Protein AF-B5JYF3-F1 (afdb_monomer_lite)

Sequence (81 aa):
MRHSRELSKLYREGIAECQNIAECGWRGRVSVAYEAEITPSAQPNPEISLPLSDYIRKRSQGGIEHKAEEQLELSIDGASQ

pLDDT: mean 71.32, std 13.21, range [39.88, 92.81]

Secondary structure (DSSP, 8-state):
----EEEETTEEEEEEE-S-TTT---EEEEEEE--------SS--TT--PPPPHHHHHHHHHHHHHHHHHHHHHHHHTT--

Radius of gyration: 29.37 Å; chains: 1; bounding box: 75×31×66 Å

Structure (mmCIF, N/CA/C/O backbone):
data_AF-B5JYF3-F1
#
_entry.id   AF-B5JYF3-F1
#
loop_
_atom_site.group_PDB
_atom_site.id
_atom_site.type_symbol
_atom_site.label_atom_id
_atom_site.label_alt_id
_atom_site.label_comp_id
_atom_site.label_asym_id
_atom_site.label_entity_id
_atom_site.label_seq_id
_atom_site.pdbx_PDB_ins_code
_atom_site.Cartn_x
_atom_site.Cartn_y
_atom_site.Cartn_z
_atom_site.occupancy
_atom_site.B_iso_or_equiv
_atom_site.auth_seq_id
_atom_site.auth_comp_id
_atom_site.auth_asym_id
_atom_site.auth_atom_id
_atom_site.pdbx_PDB_model_num
ATOM 1 N N . MET A 1 1 ? 13.443 11.411 -15.036 1.00 39.88 1 MET A N 1
ATOM 2 C CA . MET A 1 1 ? 12.023 11.063 -15.269 1.00 39.88 1 MET A CA 1
ATOM 3 C C . MET A 1 1 ? 11.273 12.324 -15.641 1.00 39.88 1 MET A C 1
ATOM 5 O O . MET A 1 1 ? 11.269 13.252 -14.843 1.00 39.88 1 MET A O 1
ATOM 9 N N . ARG A 1 2 ? 10.674 12.390 -16.832 1.00 50.97 2 ARG A N 1
ATOM 10 C CA . ARG A 1 2 ? 9.954 13.589 -17.280 1.00 50.97 2 ARG A CA 1
ATOM 11 C C . ARG A 1 2 ? 8.526 13.237 -17.685 1.00 50.97 2 ARG A C 1
ATOM 13 O O . ARG A 1 2 ? 8.190 13.349 -18.854 1.00 50.97 2 ARG A O 1
ATOM 20 N N . HIS A 1 3 ? 7.751 12.821 -16.681 1.00 50.34 3 HIS A N 1
ATOM 21 C CA . HIS A 1 3 ? 6.282 12.757 -16.549 1.00 50.34 3 HIS A CA 1
ATOM 22 C C . HIS A 1 3 ? 5.855 11.426 -15.920 1.00 50.34 3 HIS A C 1
ATOM 24 O O . HIS A 1 3 ? 5.998 10.361 -16.514 1.00 50.34 3 HIS A O 1
ATOM 30 N N . SER A 1 4 ? 5.317 11.514 -14.706 1.00 51.22 4 SER A N 1
ATOM 31 C CA . SER A 1 4 ? 4.574 10.458 -14.025 1.00 51.22 4 SER A CA 1
ATOM 32 C C . SER A 1 4 ? 3.132 10.939 -13.862 1.00 51.22 4 SER A C 1
ATOM 34 O O . SER A 1 4 ? 2.897 12.100 -13.528 1.00 51.22 4 SER A O 1
ATOM 36 N N . ARG A 1 5 ? 2.155 10.071 -14.132 1.00 56.28 5 ARG A N 1
ATOM 37 C CA . ARG A 1 5 ? 0.738 10.353 -13.876 1.00 56.28 5 ARG A CA 1
ATOM 38 C C . ARG A 1 5 ? 0.229 9.319 -12.882 1.00 56.28 5 ARG A C 1
ATOM 40 O O . ARG A 1 5 ? 0.297 8.123 -13.144 1.00 56.28 5 ARG A O 1
ATOM 47 N N . GLU A 1 6 ? -0.255 9.782 -11.736 1.00 55.62 6 GLU A N 1
ATOM 48 C CA . GLU A 1 6 ? -0.914 8.922 -10.753 1.00 55.62 6 GLU A CA 1
ATOM 49 C C . GLU A 1 6 ? -2.338 8.627 -11.243 1.00 55.62 6 GLU A C 1
ATOM 51 O O . GLU A 1 6 ? -3.114 9.553 -11.480 1.00 55.62 6 GLU A O 1
ATOM 56 N N . LEU A 1 7 ? -2.660 7.350 -11.474 1.00 58.78 7 LEU A N 1
ATOM 57 C CA . LEU A 1 7 ? -3.988 6.919 -11.932 1.00 58.78 7 LEU A CA 1
ATOM 58 C C . LEU A 1 7 ? -4.865 6.463 -10.752 1.00 58.78 7 LEU A C 1
ATOM 60 O O . LEU A 1 7 ? -6.079 6.639 -10.791 1.00 58.78 7 LEU A O 1
ATOM 64 N N . SER A 1 8 ? -4.256 5.946 -9.678 1.00 64.38 8 SER A N 1
ATOM 65 C CA . SER A 1 8 ? -4.852 5.787 -8.343 1.00 64.38 8 SER A CA 1
ATOM 66 C C . SER A 1 8 ? -3.735 5.771 -7.282 1.00 64.38 8 SER A C 1
ATOM 68 O O . SER A 1 8 ? -2.576 5.540 -7.628 1.00 64.38 8 SER A O 1
ATOM 70 N N . LYS A 1 9 ? -4.046 5.962 -5.986 1.00 65.81 9 LYS A N 1
ATOM 71 C CA . LYS A 1 9 ? -3.027 5.927 -4.906 1.00 65.81 9 LYS A CA 1
ATOM 72 C C . LYS A 1 9 ? -2.185 4.640 -4.893 1.00 65.81 9 LYS A C 1
ATOM 74 O O . LYS A 1 9 ? -1.063 4.655 -4.394 1.00 65.81 9 LYS A O 1
ATOM 79 N N . LEU A 1 10 ? -2.735 3.543 -5.417 1.00 67.12 10 LEU A N 1
ATOM 80 C CA . LEU A 1 10 ? -2.144 2.203 -5.383 1.00 67.12 10 LEU A CA 1
ATOM 81 C C . LEU A 1 10 ? -1.549 1.763 -6.726 1.00 67.12 10 LEU A C 1
ATOM 83 O O . LEU A 1 10 ? -0.791 0.797 -6.758 1.00 67.12 10 LEU A O 1
ATOM 87 N N . TYR A 1 11 ? -1.873 2.458 -7.820 1.00 67.00 11 TYR A N 1
ATOM 88 C CA . TYR A 1 11 ? -1.423 2.101 -9.161 1.00 67.00 11 TYR A CA 1
ATOM 89 C C . TYR A 1 11 ? -0.712 3.271 -9.839 1.00 67.00 11 TYR A C 1
ATOM 91 O O . TYR A 1 11 ? -1.293 4.334 -10.095 1.00 67.00 11 TYR A O 1
ATOM 99 N N . ARG A 1 12 ? 0.565 3.047 -10.163 1.00 74.00 12 ARG A N 1
ATOM 100 C CA . ARG A 1 12 ? 1.417 4.008 -10.869 1.00 74.00 12 ARG A CA 1
ATOM 101 C C . ARG A 1 12 ? 1.902 3.396 -12.173 1.00 74.00 12 ARG A C 1
ATOM 103 O O . ARG A 1 12 ? 2.476 2.310 -12.181 1.00 74.00 12 ARG A O 1
ATOM 110 N N . GLU A 1 13 ? 1.714 4.137 -13.259 1.00 81.06 13 GLU A N 1
ATOM 111 C CA . GLU A 1 13 ? 2.269 3.810 -14.569 1.00 81.06 13 GLU A CA 1
ATOM 112 C C . GLU A 1 13 ? 3.311 4.863 -14.969 1.00 81.06 13 GLU A C 1
ATOM 114 O O . GLU A 1 13 ? 3.114 6.067 -14.779 1.00 81.06 13 GLU A O 1
ATOM 119 N N . GLY A 1 14 ? 4.432 4.404 -15.522 1.00 83.00 14 GLY A N 1
ATOM 120 C CA . GLY A 1 14 ? 5.502 5.246 -16.036 1.00 83.00 14 GLY A CA 1
ATOM 121 C C . GLY A 1 14 ? 6.043 4.729 -17.364 1.00 83.00 14 GLY A C 1
ATOM 122 O O . GLY A 1 14 ? 5.926 3.552 -17.703 1.00 83.00 14 GLY A O 1
ATOM 123 N N . ILE A 1 15 ? 6.668 5.627 -18.117 1.00 86.00 15 ILE A N 1
ATOM 124 C CA . ILE A 1 15 ? 7.468 5.270 -19.286 1.00 86.00 15 ILE A CA 1
ATOM 125 C C . ILE A 1 15 ? 8.932 5.312 -18.869 1.00 86.00 15 ILE A C 1
ATOM 127 O O . ILE A 1 15 ? 9.408 6.332 -18.368 1.00 86.00 15 ILE A O 1
ATOM 131 N N . ALA A 1 16 ? 9.630 4.203 -19.079 1.00 83.94 16 ALA A N 1
ATOM 132 C CA . ALA A 1 16 ? 11.073 4.133 -18.950 1.00 83.94 16 ALA A CA 1
ATOM 133 C C . ALA A 1 16 ? 11.672 4.111 -20.356 1.00 83.94 16 ALA A C 1
ATOM 135 O O . ALA A 1 16 ? 11.309 3.282 -21.190 1.00 83.94 16 ALA A O 1
ATOM 136 N N . GLU A 1 17 ? 12.576 5.039 -20.626 1.00 86.06 17 GLU A N 1
ATOM 137 C CA . GLU A 1 17 ? 13.276 5.123 -21.901 1.00 86.06 17 GLU A CA 1
ATOM 138 C C . GLU A 1 17 ? 14.763 5.319 -21.636 1.00 86.06 17 GLU A C 1
ATOM 140 O O . GLU A 1 17 ? 15.151 6.110 -20.762 1.00 86.06 17 GLU A O 1
ATOM 145 N N . CYS A 1 18 ? 15.588 4.582 -22.378 1.00 85.00 18 CYS A N 1
ATOM 146 C CA . CYS A 1 18 ? 17.011 4.852 -22.375 1.00 85.00 18 CYS A CA 1
ATOM 147 C C . CYS A 1 18 ? 17.259 6.246 -22.962 1.00 85.00 18 CYS A C 1
ATOM 149 O O . CYS A 1 18 ? 16.722 6.614 -24.004 1.00 85.00 18 CYS A O 1
ATOM 151 N N . GLN A 1 19 ? 18.073 7.029 -22.256 1.00 82.94 19 GLN A N 1
ATOM 152 C CA . GLN A 1 19 ? 18.401 8.402 -22.641 1.00 82.94 19 GLN A CA 1
ATOM 153 C C . GLN A 1 19 ? 19.544 8.460 -23.668 1.00 82.94 19 GLN A C 1
ATOM 155 O O . GLN A 1 19 ? 19.648 9.432 -24.409 1.00 82.94 19 GLN A O 1
ATOM 160 N N . ASN A 1 20 ? 20.389 7.424 -23.732 1.00 82.69 20 ASN A N 1
ATOM 161 C CA . ASN A 1 20 ? 21.471 7.300 -24.707 1.00 82.69 20 ASN A CA 1
ATOM 162 C C . ASN A 1 20 ? 21.089 6.304 -25.810 1.00 82.69 20 ASN A C 1
ATOM 164 O O . ASN A 1 20 ? 21.457 5.132 -25.766 1.00 82.69 20 ASN A O 1
ATOM 168 N N . ILE A 1 21 ? 20.355 6.791 -26.809 1.00 72.62 21 ILE A N 1
ATOM 169 C CA . ILE A 1 21 ? 19.837 5.980 -27.922 1.00 72.62 21 ILE A CA 1
ATOM 170 C C . ILE A 1 21 ? 20.933 5.245 -28.711 1.00 72.62 21 ILE A C 1
ATOM 172 O O . ILE A 1 21 ? 20.658 4.189 -29.278 1.00 72.62 21 ILE A O 1
ATOM 176 N N . ALA A 1 22 ? 22.158 5.782 -28.744 1.00 78.69 22 ALA A N 1
ATOM 177 C CA . ALA A 1 22 ? 23.272 5.186 -29.479 1.00 78.69 22 ALA A CA 1
ATOM 178 C C . ALA A 1 22 ? 23.820 3.913 -28.806 1.00 78.69 22 ALA A C 1
ATOM 180 O O . ALA A 1 22 ? 24.389 3.064 -29.486 1.00 78.69 22 ALA A O 1
ATOM 181 N N . GLU A 1 23 ? 23.623 3.764 -27.493 1.00 82.19 23 GLU A N 1
ATOM 182 C CA . GLU A 1 23 ? 24.114 2.626 -26.701 1.00 82.19 23 GLU A CA 1
ATOM 183 C C . GLU A 1 23 ? 22.977 1.732 -26.187 1.00 82.19 23 GLU A C 1
ATOM 185 O O . GLU A 1 23 ? 23.141 0.518 -26.067 1.00 82.19 23 GLU A O 1
ATOM 190 N N . CYS A 1 24 ? 21.797 2.301 -25.925 1.00 69.19 24 CYS A N 1
ATOM 191 C CA . CYS A 1 24 ? 20.592 1.548 -25.618 1.00 69.19 24 CYS A CA 1
ATOM 192 C C . CYS A 1 24 ? 19.346 2.145 -26.296 1.00 69.19 24 CYS A C 1
ATOM 194 O O . CYS A 1 24 ? 18.891 3.240 -26.003 1.00 69.19 24 CYS A O 1
ATOM 196 N N . GLY A 1 25 ? 18.744 1.399 -27.222 1.00 84.75 25 GLY A N 1
ATOM 197 C CA . GLY A 1 25 ? 17.592 1.856 -28.016 1.00 84.75 25 GLY A CA 1
ATOM 198 C C . GLY A 1 25 ? 16.220 1.492 -27.440 1.00 84.75 25 GLY A C 1
ATOM 199 O O . GLY A 1 25 ? 15.237 1.468 -28.177 1.00 84.75 25 GLY A O 1
ATOM 200 N N . TRP A 1 26 ? 16.132 1.115 -26.163 1.00 84.81 26 TRP A N 1
ATOM 201 C CA . TRP A 1 26 ? 14.900 0.562 -25.601 1.00 84.81 26 TRP A CA 1
ATOM 202 C C . TRP A 1 26 ? 13.983 1.636 -25.006 1.00 84.81 26 TRP A C 1
ATOM 204 O O . TRP A 1 26 ? 14.416 2.621 -24.401 1.00 84.81 26 TRP A O 1
ATOM 214 N N . ARG A 1 27 ? 12.678 1.385 -25.130 1.00 88.12 27 ARG A N 1
ATOM 215 C CA . ARG A 1 27 ? 11.604 2.126 -24.470 1.00 88.12 27 ARG A CA 1
ATOM 216 C C . ARG A 1 27 ? 10.533 1.142 -24.023 1.00 88.12 27 ARG A C 1
ATOM 218 O O . ARG A 1 27 ? 10.077 0.325 -24.816 1.00 88.12 27 ARG A O 1
ATOM 225 N N . GLY A 1 28 ? 10.132 1.231 -22.762 1.00 82.94 28 GLY A N 1
ATOM 226 C CA . GLY A 1 28 ? 9.173 0.321 -22.149 1.00 82.94 28 GLY A CA 1
ATOM 227 C C . GLY A 1 28 ? 8.183 1.039 -21.241 1.00 82.94 28 GLY A C 1
ATOM 228 O O . GLY A 1 28 ? 8.434 2.140 -20.745 1.00 82.94 28 GLY A O 1
ATOM 229 N N . ARG A 1 29 ? 7.035 0.397 -21.021 1.00 88.19 29 ARG A N 1
ATOM 230 C CA . ARG A 1 29 ? 6.089 0.778 -19.966 1.00 88.19 29 ARG A CA 1
ATOM 231 C C . ARG A 1 29 ? 6.478 0.045 -18.689 1.00 88.19 29 ARG A C 1
ATOM 233 O O . ARG A 1 29 ? 6.758 -1.149 -18.732 1.00 88.19 29 ARG A O 1
ATOM 240 N N . VAL A 1 30 ? 6.473 0.756 -17.570 1.00 82.56 30 VAL A N 1
ATOM 241 C CA . VAL A 1 30 ? 6.664 0.190 -16.234 1.00 82.56 30 VAL A CA 1
ATOM 242 C C . VAL A 1 30 ? 5.401 0.457 -15.432 1.00 82.56 30 VAL A C 1
ATOM 244 O O . VAL A 1 30 ? 4.895 1.580 -15.418 1.00 82.56 30 VAL A O 1
ATOM 247 N N . SER A 1 31 ? 4.898 -0.574 -14.764 1.00 81.00 31 SER A N 1
ATOM 248 C CA . SER A 1 31 ? 3.768 -0.473 -13.845 1.00 81.00 31 SER A CA 1
ATOM 249 C 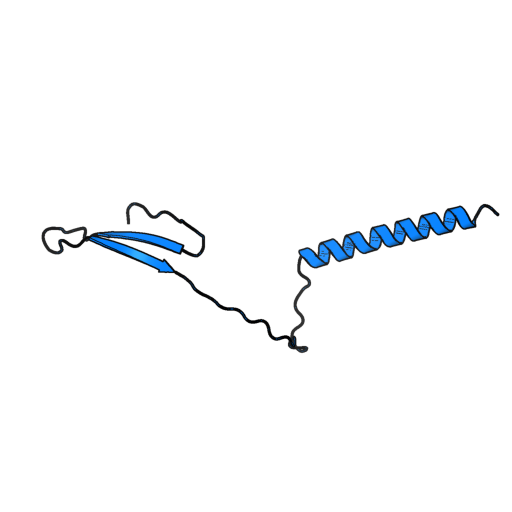C . SER A 1 31 ? 4.177 -1.002 -12.476 1.00 81.00 31 SER A C 1
ATOM 251 O O . SER A 1 31 ? 4.967 -1.940 -12.375 1.00 81.00 31 SER A O 1
ATOM 253 N N . VAL A 1 32 ? 3.676 -0.357 -11.426 1.00 79.25 32 VAL A N 1
ATOM 254 C CA . VAL A 1 32 ? 3.847 -0.795 -10.038 1.00 79.25 32 VAL A CA 1
ATOM 255 C C . VAL A 1 32 ? 2.463 -0.882 -9.413 1.00 79.25 32 VAL A C 1
ATOM 257 O O . VAL A 1 32 ? 1.710 0.097 -9.443 1.00 79.25 3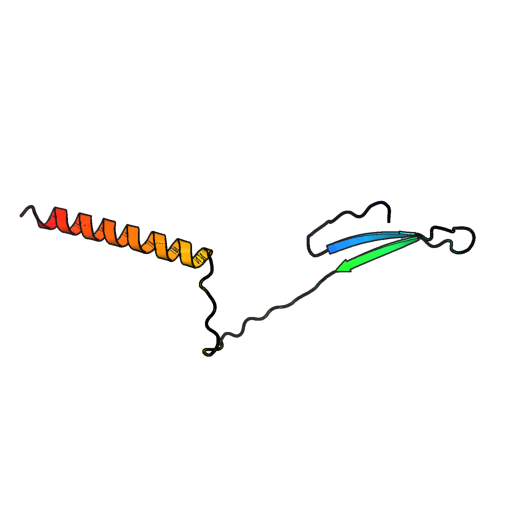2 VAL A O 1
ATOM 260 N N . ALA A 1 33 ? 2.145 -2.049 -8.856 1.00 77.50 33 ALA A N 1
ATOM 261 C CA . ALA A 1 33 ? 0.897 -2.330 -8.162 1.00 77.50 33 ALA A CA 1
ATOM 262 C C . ALA A 1 33 ? 1.198 -2.883 -6.765 1.00 77.50 33 ALA A C 1
ATOM 264 O O . ALA A 1 33 ? 2.078 -3.728 -6.603 1.00 77.50 33 ALA A O 1
ATOM 265 N N . TYR A 1 34 ? 0.467 -2.387 -5.768 1.00 75.88 34 TYR A N 1
ATOM 266 C CA . TYR A 1 34 ? 0.473 -2.928 -4.412 1.00 75.88 34 TYR A CA 1
ATOM 267 C C . TYR A 1 34 ? -0.842 -3.658 -4.162 1.00 75.88 34 TYR A C 1
ATOM 269 O O . TYR A 1 34 ? -1.905 -3.035 -4.157 1.00 75.88 34 TYR A O 1
ATOM 277 N N . GLU A 1 35 ? -0.755 -4.964 -3.936 1.00 76.56 35 GLU A N 1
ATOM 278 C CA . GLU A 1 35 ? -1.889 -5.821 -3.599 1.00 76.56 35 GLU A CA 1
ATOM 279 C C . GLU A 1 35 ? -1.771 -6.248 -2.134 1.00 76.56 35 GLU A C 1
ATOM 281 O O . GLU A 1 35 ? -0.712 -6.691 -1.688 1.00 76.56 35 GLU A O 1
ATOM 286 N N . ALA A 1 36 ? -2.847 -6.069 -1.367 1.00 74.19 36 ALA A N 1
ATOM 287 C CA . ALA A 1 36 ? -2.922 -6.476 0.029 1.00 74.19 36 ALA A CA 1
ATOM 288 C C . ALA A 1 36 ? -4.300 -7.076 0.307 1.00 74.19 36 ALA A C 1
ATOM 290 O O . ALA A 1 36 ? -5.321 -6.433 0.060 1.00 74.19 36 ALA A O 1
ATOM 291 N N . GLU A 1 37 ? -4.319 -8.285 0.859 1.00 75.94 37 GLU A N 1
ATOM 292 C CA . GLU A 1 37 ? -5.529 -8.931 1.355 1.00 75.94 37 GLU A CA 1
ATOM 293 C C . GLU A 1 37 ? -5.481 -8.943 2.883 1.00 75.94 37 GLU A C 1
ATOM 295 O O . GLU A 1 37 ? -4.585 -9.532 3.489 1.00 75.94 37 GLU A O 1
ATOM 300 N N . ILE A 1 38 ? -6.425 -8.244 3.515 1.00 78.00 38 ILE A N 1
ATOM 301 C CA . ILE A 1 38 ? -6.542 -8.182 4.973 1.00 78.00 38 ILE A CA 1
ATOM 302 C C . ILE A 1 38 ? -7.798 -8.951 5.358 1.00 78.00 38 ILE A C 1
ATOM 304 O O . ILE A 1 38 ? -8.910 -8.461 5.169 1.00 78.00 38 ILE A O 1
ATOM 308 N N . THR A 1 39 ? -7.614 -10.140 5.926 1.00 74.44 39 THR A N 1
ATOM 309 C CA . THR A 1 39 ? -8.707 -10.911 6.524 1.00 74.44 39 THR A CA 1
ATOM 310 C C . THR A 1 39 ? -8.705 -10.666 8.033 1.00 74.44 39 THR A C 1
ATOM 312 O O . THR A 1 39 ? -7.805 -11.159 8.718 1.00 74.44 39 THR A O 1
ATOM 315 N N . PRO A 1 40 ? -9.650 -9.880 8.581 1.00 71.69 40 PRO A N 1
ATOM 316 C CA . PRO A 1 40 ? -9.711 -9.657 10.019 1.00 71.69 40 PRO A CA 1
ATOM 317 C C . PRO A 1 40 ? -10.025 -10.972 10.739 1.00 71.69 40 PRO A C 1
ATOM 319 O O . PRO A 1 40 ? -10.887 -11.738 10.304 1.00 71.69 40 PRO A O 1
ATOM 322 N N . SER A 1 41 ? -9.353 -11.233 11.863 1.00 73.19 41 SER A N 1
ATOM 323 C CA . SER A 1 41 ? -9.774 -12.323 12.740 1.00 73.19 41 SER A CA 1
ATOM 324 C C . SER A 1 41 ? -11.143 -11.980 13.335 1.00 73.19 41 SER A C 1
ATOM 326 O O . SER A 1 41 ? -11.392 -10.852 13.759 1.00 73.19 41 SER A O 1
ATOM 328 N N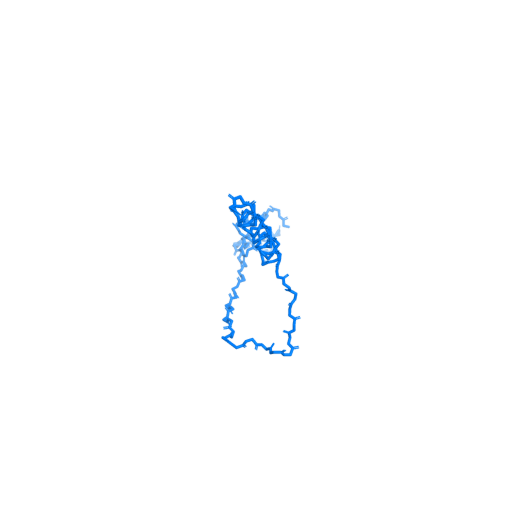 . ALA A 1 42 ? -12.036 -12.968 13.418 1.00 75.00 42 ALA A N 1
ATOM 329 C CA . ALA A 1 42 ? -13.301 -12.814 14.142 1.00 75.00 42 ALA A CA 1
ATOM 330 C C . ALA A 1 42 ? -13.099 -12.701 15.668 1.00 75.00 42 ALA A C 1
ATOM 332 O O . ALA A 1 42 ? -14.046 -12.439 16.405 1.00 75.00 42 ALA A O 1
ATOM 333 N N . GLN A 1 43 ? -11.866 -12.903 16.143 1.00 81.81 43 GLN A N 1
ATOM 334 C CA . GLN A 1 43 ? -11.496 -12.848 17.547 1.00 81.81 43 GLN A CA 1
ATOM 335 C C . GLN A 1 43 ? -10.451 -11.744 17.759 1.00 81.81 43 GLN A C 1
ATOM 337 O O . GLN A 1 43 ? -9.280 -11.939 17.413 1.00 81.81 43 GLN A O 1
ATOM 342 N N . PRO A 1 44 ? -10.863 -10.573 18.279 1.00 80.62 44 PRO A N 1
ATOM 343 C CA . PRO A 1 44 ? -9.943 -9.506 18.655 1.00 80.62 44 PRO A CA 1
ATOM 344 C C . PRO A 1 44 ? -8.958 -9.995 19.718 1.00 80.62 44 PRO A C 1
ATOM 346 O O . PRO A 1 44 ? -9.342 -10.752 20.609 1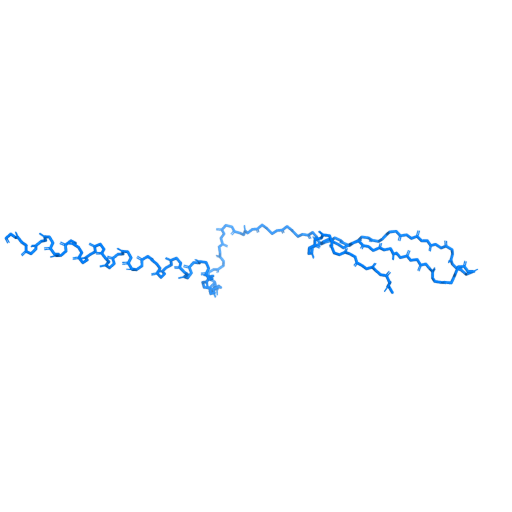.00 80.62 44 PRO A O 1
ATOM 349 N N . ASN A 1 45 ? -7.704 -9.545 19.655 1.00 82.75 45 ASN A N 1
ATOM 350 C CA . ASN A 1 45 ? -6.742 -9.808 20.722 1.00 82.75 45 ASN A CA 1
ATOM 351 C C . ASN A 1 45 ? -7.117 -8.969 21.965 1.00 82.75 45 ASN A C 1
ATOM 353 O O . ASN A 1 45 ? -7.027 -7.741 21.886 1.00 82.75 45 ASN A O 1
ATOM 357 N N . PRO A 1 46 ? -7.512 -9.586 23.099 1.00 85.69 46 PRO A N 1
ATOM 358 C CA . PRO A 1 46 ? -7.949 -8.857 24.291 1.00 85.69 46 PRO A CA 1
ATOM 359 C C . PRO A 1 46 ? -6.815 -8.105 25.001 1.00 85.69 46 PRO A C 1
ATOM 361 O O . PRO A 1 46 ? -7.085 -7.203 25.788 1.00 85.69 46 PRO A O 1
ATOM 364 N N . GLU A 1 47 ? -5.555 -8.446 24.726 1.00 92.81 47 GLU A N 1
ATOM 365 C CA . GLU A 1 47 ? -4.389 -7.751 25.283 1.00 92.81 47 GLU A CA 1
ATOM 366 C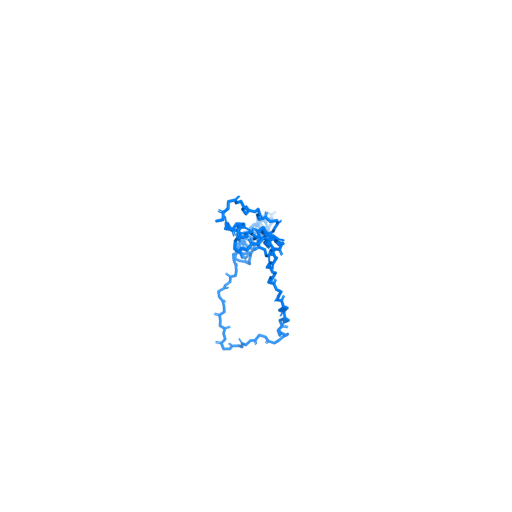 C . GLU A 1 47 ? -4.147 -6.391 24.605 1.00 92.81 47 GLU A C 1
ATOM 368 O O . GLU A 1 47 ? -3.404 -5.559 25.124 1.00 92.81 47 GLU A O 1
ATOM 373 N N . ILE A 1 48 ? -4.778 -6.141 23.448 1.00 86.00 48 ILE A N 1
ATOM 374 C CA . ILE A 1 48 ? -4.603 -4.917 22.663 1.00 86.00 48 ILE A CA 1
ATOM 375 C C . ILE A 1 48 ? -5.832 -4.018 22.825 1.00 86.00 48 ILE A C 1
ATOM 377 O O . ILE A 1 48 ? -6.898 -4.277 22.269 1.00 86.00 48 ILE A O 1
ATOM 381 N N . SER A 1 49 ? -5.654 -2.899 23.528 1.00 87.88 49 SER A N 1
ATOM 382 C CA . SER A 1 49 ? -6.651 -1.828 23.602 1.00 87.88 49 SER A CA 1
ATOM 383 C C . SER A 1 49 ? -6.368 -0.776 22.529 1.00 87.88 49 SER A C 1
ATOM 385 O O . SER A 1 49 ? -5.416 -0.001 22.637 1.00 87.88 49 SER A O 1
ATOM 387 N N . LEU A 1 50 ? -7.171 -0.770 21.462 1.00 84.00 50 LEU A N 1
ATOM 388 C CA . LEU A 1 50 ? -7.079 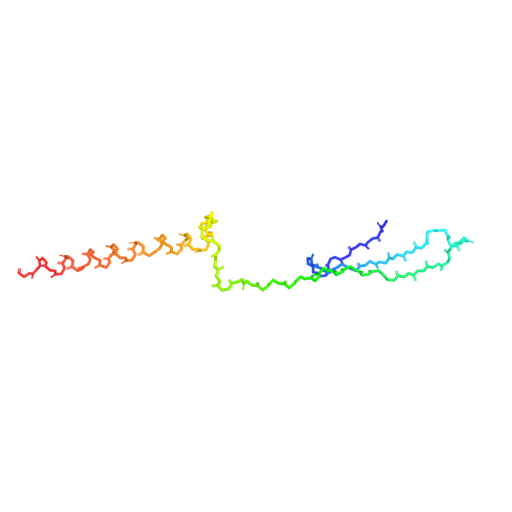0.238 20.404 1.00 84.00 50 LEU A CA 1
ATOM 389 C C . LEU A 1 50 ? -7.910 1.477 20.769 1.00 84.00 50 LEU A C 1
ATOM 391 O O . LEU A 1 50 ? -9.017 1.338 21.297 1.00 84.00 50 LEU A O 1
ATOM 395 N N . PRO A 1 51 ? -7.430 2.695 20.457 1.00 87.25 51 PRO A N 1
ATOM 396 C CA . PRO A 1 51 ? -8.230 3.897 20.643 1.00 87.25 51 PRO A CA 1
ATOM 397 C C . PRO A 1 51 ? -9.495 3.841 19.778 1.00 87.25 51 PRO A C 1
ATOM 399 O O . PRO A 1 51 ? -9.479 3.344 18.649 1.00 87.25 51 PRO A O 1
ATOM 402 N N . LEU A 1 52 ? -10.595 4.390 20.299 1.00 87.06 52 LEU A N 1
ATOM 403 C CA . LEU A 1 52 ? -11.839 4.511 19.542 1.00 87.06 52 LEU A CA 1
ATOM 404 C C . LEU A 1 52 ? -11.607 5.358 18.288 1.00 87.06 52 LEU A C 1
ATOM 406 O O . LEU A 1 52 ? -11.059 6.459 18.361 1.00 87.06 52 LEU A O 1
ATOM 410 N N . SER A 1 53 ? -12.064 4.858 17.140 1.00 86.44 53 SER A N 1
ATOM 411 C CA . SER A 1 53 ? -11.989 5.612 15.892 1.00 86.44 53 SER A CA 1
ATOM 412 C C . SER A 1 53 ? -12.851 6.874 15.965 1.00 86.44 53 SER A C 1
ATOM 414 O O . SER A 1 53 ? -13.901 6.899 16.615 1.00 86.44 53 SER A O 1
ATOM 416 N N . ASP A 1 54 ? -12.450 7.917 15.238 1.00 84.50 54 ASP A N 1
ATOM 417 C CA . ASP A 1 54 ? -13.193 9.182 15.175 1.00 84.50 54 ASP A CA 1
ATOM 418 C C . ASP A 1 54 ? -14.656 8.992 14.749 1.00 84.50 54 ASP A C 1
ATOM 420 O O . ASP A 1 54 ? -15.536 9.725 15.202 1.00 84.50 54 ASP A O 1
ATOM 424 N N . TYR A 1 55 ? -14.920 7.993 13.901 1.00 81.06 55 TYR A N 1
ATOM 425 C CA . TYR A 1 55 ? -16.266 7.625 13.466 1.00 81.06 55 TYR A CA 1
ATOM 426 C C . TYR A 1 55 ? -17.141 7.169 14.642 1.00 81.06 55 TYR A C 1
ATOM 428 O O . TYR A 1 55 ? -18.259 7.656 14.808 1.00 81.06 55 TYR A O 1
ATOM 436 N N . ILE A 1 56 ? -16.621 6.277 15.492 1.00 82.31 56 ILE A N 1
ATOM 437 C CA . ILE A 1 56 ? -17.341 5.789 16.674 1.00 82.31 56 ILE A CA 1
ATOM 438 C C . ILE A 1 56 ? -17.447 6.889 17.733 1.00 82.31 56 ILE A C 1
ATOM 440 O O . ILE A 1 56 ? -18.523 7.085 18.293 1.00 82.31 56 ILE A O 1
ATOM 444 N N . ARG A 1 57 ? -16.378 7.667 17.944 1.00 82.62 57 ARG A N 1
ATOM 445 C CA . ARG A 1 57 ? -16.346 8.764 18.922 1.00 82.62 57 ARG A CA 1
ATOM 446 C C . ARG A 1 57 ? -17.426 9.818 18.660 1.00 82.62 57 ARG A C 1
ATOM 448 O O . ARG A 1 57 ? -18.106 10.247 19.589 1.00 82.62 57 ARG A O 1
ATOM 455 N N . LYS A 1 58 ? -17.624 10.209 17.395 1.00 80.56 58 LYS A N 1
ATOM 456 C CA . LYS A 1 58 ? -18.686 11.156 17.009 1.00 80.56 58 LYS A CA 1
ATOM 457 C C . LYS A 1 58 ? -20.082 10.587 17.277 1.00 80.56 58 LYS A C 1
ATOM 459 O O . LYS A 1 58 ? -20.961 11.302 17.744 1.00 80.56 58 LYS A O 1
ATOM 464 N N . ARG A 1 59 ? -20.278 9.285 17.044 1.00 74.81 59 ARG A N 1
ATOM 465 C CA . ARG A 1 59 ? -21.563 8.609 17.278 1.00 74.81 59 ARG A CA 1
ATOM 466 C C . ARG A 1 59 ? -21.885 8.450 18.765 1.00 74.81 59 ARG A C 1
ATOM 468 O O . ARG A 1 59 ? -23.041 8.578 19.146 1.00 74.81 59 ARG A O 1
ATOM 475 N N . SER A 1 60 ? -20.879 8.205 19.606 1.00 69.75 60 SER A N 1
ATOM 476 C CA . SER A 1 60 ? -21.073 8.133 21.060 1.00 69.75 60 SER A CA 1
ATOM 477 C C . SER A 1 60 ? -21.427 9.483 21.682 1.00 69.75 60 SER A C 1
ATOM 479 O O . SER A 1 60 ? -22.108 9.515 22.697 1.00 69.75 60 SER A O 1
ATOM 481 N N . GLN A 1 61 ? -20.991 10.588 21.073 1.00 61.81 61 GLN A N 1
ATOM 482 C CA . GLN A 1 61 ? -21.294 11.937 21.555 1.00 61.81 61 GLN A CA 1
ATOM 483 C C . GLN A 1 61 ? -22.723 12.365 21.181 1.00 61.81 61 GLN A C 1
ATOM 485 O O . GLN A 1 61 ? -23.445 12.844 22.046 1.00 61.81 61 GLN A O 1
ATOM 490 N N . GLY A 1 62 ? -23.182 12.073 19.957 1.00 57.41 62 GLY A N 1
ATOM 491 C CA . GLY A 1 62 ? -24.570 12.355 19.551 1.00 57.41 62 GLY A CA 1
ATOM 492 C C . GLY A 1 62 ? -25.631 11.459 20.212 1.00 57.41 62 GLY A C 1
ATOM 493 O O . GLY A 1 62 ? -26.800 11.817 20.269 1.00 57.41 62 GLY A O 1
ATOM 494 N N . GLY A 1 63 ? -25.247 10.291 20.742 1.00 52.97 63 GLY A N 1
ATOM 495 C CA . GLY A 1 63 ? -26.171 9.394 21.453 1.00 52.97 63 GLY A CA 1
ATOM 496 C C . GLY A 1 63 ? -26.490 9.811 22.895 1.00 52.97 63 GLY A C 1
ATOM 497 O O . GLY A 1 63 ? -27.472 9.333 23.460 1.00 52.97 63 GLY A O 1
ATOM 498 N N . ILE A 1 64 ? -25.669 10.678 23.499 1.00 55.91 64 ILE A N 1
ATOM 499 C CA . ILE A 1 64 ? -25.910 11.207 24.850 1.00 55.91 64 ILE A CA 1
ATOM 500 C C . ILE A 1 64 ? -26.882 12.391 24.788 1.00 55.91 64 ILE A C 1
ATOM 502 O O . ILE A 1 64 ? -27.752 12.490 25.647 1.00 55.91 64 ILE A O 1
ATOM 506 N N . GLU A 1 65 ? -26.791 13.232 23.753 1.00 52.78 65 GLU A N 1
ATOM 507 C CA . GLU A 1 65 ? -27.694 14.377 23.569 1.00 52.78 65 GLU A CA 1
ATOM 508 C C . GLU A 1 65 ? -29.146 13.927 23.354 1.00 52.78 65 GLU A C 1
ATOM 510 O O . GLU A 1 65 ? -30.022 14.371 24.087 1.00 52.78 65 GLU A O 1
ATOM 515 N N . HIS A 1 66 ? -29.399 12.944 22.480 1.00 50.88 66 HIS A N 1
ATOM 516 C CA . HIS A 1 66 ? -30.763 12.439 22.264 1.00 50.88 66 HIS A CA 1
ATOM 517 C C . HIS A 1 66 ? -31.384 11.769 23.499 1.00 50.88 66 HIS A C 1
ATOM 519 O O . HIS A 1 66 ? -32.579 11.915 23.730 1.00 50.88 66 HIS A O 1
ATOM 525 N N . LYS A 1 67 ? -30.589 11.070 24.325 1.00 54.06 67 LYS A N 1
ATOM 526 C CA . LYS A 1 67 ? -31.098 10.502 25.585 1.00 54.06 67 LYS A CA 1
ATOM 527 C C . LYS A 1 67 ? -31.408 11.577 26.623 1.00 54.06 67 LYS A C 1
ATOM 529 O O . LYS A 1 67 ? -32.353 11.414 27.384 1.00 54.06 67 LYS A O 1
ATOM 534 N N . ALA A 1 68 ? -30.611 12.643 26.679 1.00 54.81 68 ALA A N 1
ATOM 535 C CA . ALA A 1 68 ? -30.834 13.740 27.614 1.00 54.81 68 ALA A CA 1
ATOM 536 C C . ALA A 1 68 ? -32.069 14.576 27.239 1.00 54.81 68 ALA A C 1
ATOM 538 O O . ALA A 1 68 ? -32.788 15.013 28.132 1.00 54.81 68 ALA A O 1
ATOM 539 N N . GLU A 1 69 ? -32.335 14.758 25.943 1.00 57.22 69 GLU A N 1
ATOM 540 C CA . GLU A 1 69 ? -33.504 15.486 25.432 1.00 57.22 69 GLU A CA 1
ATOM 541 C C . GLU A 1 69 ? -34.805 14.688 25.647 1.00 57.22 69 GLU A C 1
ATOM 543 O O . GLU A 1 69 ? -35.745 15.205 26.248 1.00 57.22 69 GLU A O 1
ATOM 548 N N . GLU A 1 70 ? -34.816 13.390 25.311 1.00 57.09 70 GLU A N 1
ATOM 549 C CA . GLU A 1 70 ? -35.962 12.489 25.545 1.00 57.09 70 GLU A CA 1
ATOM 550 C C . GLU A 1 70 ? -36.302 12.359 27.045 1.00 57.09 70 GLU A C 1
ATOM 552 O O . GLU A 1 70 ? -37.466 12.332 27.443 1.00 57.09 70 GLU A O 1
ATOM 557 N N . GLN A 1 71 ? -35.284 12.338 27.912 1.00 58.88 71 GLN A N 1
ATOM 558 C CA . GLN A 1 71 ? -35.466 12.238 29.362 1.00 58.88 71 GLN A CA 1
ATOM 559 C C . GLN A 1 71 ? -35.921 13.563 30.007 1.00 58.88 71 GLN A C 1
ATOM 561 O O . GLN A 1 71 ? -36.530 13.536 31.080 1.00 58.88 71 GLN A O 1
ATOM 566 N N . LEU A 1 72 ? -35.663 14.711 29.368 1.00 63.00 72 LEU A N 1
ATOM 567 C CA . LEU A 1 72 ? -36.155 16.015 29.815 1.00 63.00 72 LEU A CA 1
ATOM 568 C C . LEU A 1 72 ? -37.632 16.208 29.436 1.00 63.00 72 LEU A C 1
ATOM 570 O O . LEU A 1 72 ? -38.412 16.620 30.296 1.00 63.00 72 LEU A O 1
ATOM 574 N N . GLU A 1 73 ? -38.028 15.841 28.211 1.00 58.47 73 GLU A N 1
ATOM 575 C CA . GLU A 1 73 ? -39.420 15.920 27.735 1.00 58.47 73 GLU A CA 1
ATOM 576 C C . GLU A 1 73 ? -40.368 15.032 28.558 1.00 58.47 73 GLU A C 1
ATOM 578 O O . GLU A 1 73 ? -41.391 15.518 29.045 1.00 58.47 73 GLU A O 1
ATOM 583 N N . LEU A 1 74 ? -39.983 13.781 28.854 1.00 58.34 74 LEU A N 1
ATOM 584 C CA . LEU A 1 74 ? -40.779 12.901 29.726 1.00 58.34 74 LEU A CA 1
ATOM 585 C C . LEU A 1 74 ? -40.962 13.451 31.154 1.00 58.34 74 LEU A C 1
ATOM 587 O O . LEU A 1 74 ? -41.936 13.104 31.824 1.00 58.34 74 LEU A O 1
ATOM 591 N N . SER A 1 75 ? -40.039 14.285 31.646 1.00 58.44 75 SER A N 1
ATOM 592 C CA . SER A 1 75 ? -40.156 14.885 32.984 1.00 58.44 75 SER A CA 1
ATOM 593 C C . SER A 1 75 ? -41.114 16.082 33.025 1.00 58.44 75 SER A C 1
ATOM 595 O O . SER A 1 75 ? -41.727 16.334 34.061 1.00 58.44 75 SER A O 1
ATOM 597 N N . ILE A 1 76 ? -41.271 16.799 31.906 1.00 61.41 76 ILE A N 1
ATOM 598 C CA . ILE A 1 76 ? -42.134 17.983 31.800 1.00 61.41 76 ILE A CA 1
ATOM 599 C C . ILE A 1 76 ? -43.605 17.556 31.681 1.00 61.41 76 ILE A C 1
ATOM 601 O O . ILE A 1 76 ? -44.457 18.113 32.374 1.00 61.41 76 ILE A O 1
ATOM 605 N N . ASP A 1 77 ? -43.896 16.508 30.906 1.00 58.03 77 ASP A N 1
ATOM 606 C CA . ASP A 1 77 ? -45.258 15.968 30.755 1.00 58.03 77 ASP A CA 1
ATOM 607 C C . ASP A 1 77 ? -45.768 15.251 32.019 1.00 58.03 77 ASP A C 1
ATOM 609 O O . ASP A 1 77 ? -46.972 15.193 32.276 1.00 58.03 77 ASP A O 1
ATOM 613 N N . GLY A 1 78 ? -44.857 14.744 32.855 1.00 54.97 78 GLY A N 1
ATOM 614 C CA . GLY A 1 78 ? -45.173 14.144 34.155 1.00 54.97 78 GLY A CA 1
ATOM 615 C C . GLY A 1 78 ? -45.437 15.150 35.285 1.00 54.97 78 GLY A C 1
ATOM 616 O O . GLY A 1 78 ? -45.875 14.742 36.357 1.00 54.97 78 GLY A O 1
ATOM 617 N N . ALA A 1 79 ? -45.180 16.446 35.072 1.00 55.47 79 ALA A N 1
ATOM 618 C CA . ALA A 1 79 ? -45.339 17.498 36.082 1.00 55.47 79 ALA A CA 1
ATOM 619 C C . ALA A 1 79 ? -46.659 18.293 35.955 1.00 55.47 79 ALA A C 1
ATOM 621 O O . ALA A 1 79 ? -46.860 19.262 36.688 1.00 55.47 79 ALA A O 1
ATOM 622 N N . SER A 1 80 ? -47.557 17.901 35.038 1.00 53.12 80 SER A N 1
ATOM 623 C CA . SER A 1 80 ? -48.847 18.569 34.782 1.00 53.12 80 SER A CA 1
ATOM 624 C C . SER A 1 80 ? -50.083 17.695 35.075 1.00 53.12 80 SER A C 1
ATOM 626 O O . SER A 1 80 ? -51.112 17.828 34.412 1.00 53.12 80 SER A O 1
ATOM 628 N N . GLN A 1 81 ? -50.014 16.824 36.088 1.00 44.75 81 GLN A N 1
ATOM 629 C CA . GLN A 1 81 ? -51.191 16.187 36.706 1.00 44.75 81 GLN A CA 1
ATOM 630 C C . GLN A 1 81 ? -51.156 16.312 38.226 1.00 44.75 81 GLN A C 1
ATOM 632 O O . GLN A 1 81 ? -50.068 16.107 38.807 1.00 44.75 81 GLN A O 1
#

Foldseek 3Di:
DPDWDDPDPFKTKDKDADPPCVVDVDIDIDIGGDDDDDDDDPDDDPVDDDDDDPVVVVVVVVVVVVVVVVVVVVVVVVVPD